Protein AF-A0A6J6WF14-F1 (afdb_monomer)

Organism: NCBI:txid449393

Mean predicted aligned error: 4.49 Å

InterPro domains:
  IPR019660 Putative sensory transduction regulator YbjN [PF10722] (6-80)

Foldseek 3Di:
DDPDKDKDKAFQFAAFPDQLVVLVVVQVVVQVVAPQWGWDADPRRTIIIIGIGHPPDDPVNVVVVVVSVVCVSPVCRLVSCCNRPLVVLLVVVVVCVVVVHDCVVSPSVPVSNPD

Solvent-accessible surface area (backbone atoms only — not comparable to full-atom values): 6782 Å² total; per-residue (Å²): 132,75,98,58,66,44,75,47,80,40,86,69,47,73,45,55,84,37,56,54,67,61,48,52,50,50,44,58,62,45,43,75,76,50,75,85,46,35,66,46,67,50,98,83,48,29,35,30,42,33,33,74,42,66,69,85,64,54,70,70,55,48,52,52,49,53,52,48,51,52,48,59,50,55,75,45,40,63,60,48,45,55,58,14,34,48,72,56,51,54,50,51,49,55,53,27,61,79,69,73,48,88,55,74,91,49,54,90,53,53,81,67,78,80,117

pLDDT: mean 92.2, std 7.67, 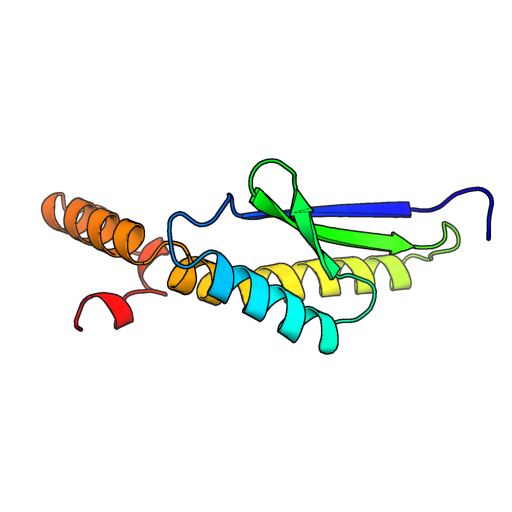range [51.59, 97.94]

Nearest PDB structures (foldseek):
  1ttw-assembly1_A-2  TM=7.020E-01  e=3.677E-01  Yersinia pestis CO92
  2kjw-assembly1_A  TM=4.536E-01  e=4.738E-01  Thermus thermophilus
  6lxg-assembly1_B  TM=3.873E-01  e=5.730E-01  Mycobacterium tuberculosis
  3ab4-assembly1_A  TM=3.377E-01  e=5.048E-01  Corynebacterium glutamicum
  5yei-assembly2_E  TM=3.025E-01  e=8.929E-01  Pseudomonas aeruginosa PAO1

Secondary structure (DSSP, 8-state):
--S-EEEEEEEEE---SS-HHHHHHHHHHHHTT--S-EEEE-TT--EEEEEEEETT--HHHHHHHHHHHHHHHHHHHHHHHHHHHHHHHHHHHHHHHHHT---GGGGGGGGGS--

Structure (mmCIF, N/CA/C/O backbone):
data_AF-A0A6J6WF14-F1
#
_entry.id   AF-A0A6J6WF14-F1
#
loop_
_atom_site.group_PDB
_atom_site.id
_atom_site.type_symbol
_atom_site.label_atom_id
_atom_site.label_alt_id
_atom_site.label_comp_id
_atom_site.label_asym_id
_atom_site.label_entity_id
_atom_site.label_seq_id
_atom_site.pdbx_PDB_ins_code
_atom_site.Cartn_x
_atom_site.Cartn_y
_atom_site.Cartn_z
_atom_site.occupancy
_atom_site.B_iso_or_equiv
_atom_site.auth_seq_id
_atom_site.auth_comp_id
_atom_site.auth_asym_id
_atom_site.auth_atom_id
_atom_site.pdbx_PDB_model_num
ATOM 1 N N . MET A 1 1 ? 10.472 -11.843 -26.222 1.00 54.03 1 MET A N 1
ATOM 2 C CA . MET A 1 1 ? 10.634 -11.783 -24.752 1.00 54.03 1 MET A CA 1
ATOM 3 C C . MET A 1 1 ? 11.857 -12.609 -24.390 1.00 54.03 1 MET A C 1
ATOM 5 O O . MET A 1 1 ? 12.001 -13.683 -24.958 1.00 54.03 1 MET A O 1
ATOM 9 N N . GLY A 1 2 ? 12.767 -12.089 -23.561 1.00 57.09 2 GLY A N 1
ATOM 10 C CA . GLY A 1 2 ? 13.987 -12.808 -23.168 1.00 57.09 2 GLY A CA 1
ATOM 11 C C . GLY A 1 2 ? 13.683 -14.066 -22.348 1.00 57.09 2 GLY A C 1
ATOM 12 O O . GLY A 1 2 ? 12.638 -14.149 -21.706 1.00 57.09 2 GLY A O 1
ATOM 13 N N . THR A 1 3 ? 14.596 -15.037 -22.377 1.00 69.38 3 THR A N 1
ATOM 14 C CA . THR A 1 3 ? 14.441 -16.377 -21.776 1.00 69.38 3 THR A CA 1
ATOM 15 C C . THR A 1 3 ? 14.291 -16.358 -20.248 1.00 69.38 3 THR A C 1
ATOM 17 O O . THR A 1 3 ? 13.786 -17.315 -19.668 1.00 69.38 3 THR A O 1
ATOM 20 N N . TYR A 1 4 ? 14.682 -15.261 -19.590 1.00 79.94 4 TYR A N 1
ATOM 21 C CA . TYR A 1 4 ? 14.675 -15.118 -18.135 1.00 79.94 4 TYR A CA 1
ATOM 22 C C . TYR A 1 4 ? 14.227 -13.713 -17.715 1.00 79.94 4 TYR A C 1
ATOM 24 O O . TYR A 1 4 ? 14.487 -12.732 -18.415 1.00 79.94 4 TYR A O 1
ATOM 32 N N . ALA A 1 5 ? 13.568 -13.620 -16.560 1.00 87.62 5 ALA A N 1
ATOM 33 C CA . ALA A 1 5 ? 13.093 -12.370 -15.974 1.00 87.62 5 ALA A CA 1
ATOM 34 C C . ALA A 1 5 ? 13.324 -12.375 -14.459 1.00 87.62 5 ALA A C 1
ATOM 36 O O . ALA A 1 5 ? 13.203 -13.423 -13.822 1.00 87.62 5 ALA A O 1
ATOM 37 N N . LEU A 1 6 ? 13.597 -11.201 -13.892 1.00 90.12 6 LEU A N 1
ATOM 38 C CA . LEU A 1 6 ? 13.577 -10.976 -12.453 1.00 90.12 6 LEU A CA 1
ATOM 39 C C . LEU A 1 6 ? 12.125 -10.765 -12.016 1.00 90.12 6 LEU A C 1
ATOM 41 O O . LEU A 1 6 ? 11.438 -9.885 -12.537 1.00 90.12 6 LEU A O 1
ATOM 45 N N . ALA A 1 7 ? 11.655 -11.576 -11.072 1.00 92.88 7 ALA A N 1
ATOM 46 C CA . ALA A 1 7 ? 10.350 -11.399 -10.448 1.00 92.88 7 ALA A CA 1
ATOM 47 C C . ALA A 1 7 ? 10.514 -10.704 -9.095 1.00 92.88 7 ALA A C 1
ATOM 49 O O . ALA A 1 7 ? 11.310 -11.139 -8.266 1.00 92.88 7 ALA A O 1
ATOM 50 N N . VAL A 1 8 ? 9.727 -9.658 -8.872 1.00 94.31 8 VAL A N 1
ATOM 51 C CA . VAL A 1 8 ? 9.669 -8.914 -7.612 1.00 94.31 8 VAL A CA 1
ATOM 52 C C . VAL A 1 8 ? 8.348 -9.242 -6.937 1.00 94.31 8 VAL A C 1
ATOM 54 O O . VAL A 1 8 ? 7.297 -9.160 -7.570 1.00 94.31 8 VAL A O 1
ATOM 57 N N . ASN A 1 9 ? 8.400 -9.630 -5.664 1.00 95.38 9 ASN A N 1
ATOM 58 C CA . ASN A 1 9 ? 7.220 -9.882 -4.842 1.00 95.38 9 ASN A CA 1
ATOM 59 C C . ASN A 1 9 ? 7.472 -9.331 -3.443 1.00 95.38 9 ASN A C 1
ATOM 61 O O . ASN A 1 9 ? 8.331 -9.837 -2.723 1.00 95.38 9 ASN A O 1
ATOM 65 N N . VAL A 1 10 ? 6.717 -8.306 -3.070 1.00 95.31 10 VAL A N 1
ATOM 66 C CA . VAL A 1 10 ? 6.822 -7.631 -1.777 1.00 95.31 10 VAL A CA 1
ATOM 67 C C . VAL A 1 10 ? 5.489 -7.783 -1.072 1.00 95.31 10 VAL A C 1
ATOM 69 O O . VAL A 1 10 ? 4.457 -7.389 -1.608 1.00 95.31 10 VAL A O 1
ATOM 72 N N . PHE A 1 11 ? 5.501 -8.390 0.108 1.00 95.25 11 PHE A N 1
ATOM 73 C CA . PHE A 1 11 ? 4.318 -8.459 0.955 1.00 95.25 11 PHE A CA 1
ATOM 74 C C . PHE A 1 11 ? 4.063 -7.079 1.570 1.00 95.25 11 PHE A C 1
ATOM 76 O O . PHE A 1 11 ? 4.968 -6.519 2.184 1.00 95.25 11 PHE A O 1
ATOM 83 N N . VAL A 1 12 ? 2.855 -6.538 1.389 1.00 94.56 12 VAL A N 1
ATOM 84 C CA . VAL A 1 12 ? 2.472 -5.218 1.916 1.00 94.56 12 VAL A CA 1
ATOM 85 C C . VAL A 1 12 ? 1.669 -5.385 3.200 1.00 94.56 12 VAL A C 1
ATOM 87 O O . VAL A 1 12 ? 2.070 -4.891 4.248 1.00 94.56 12 VAL A O 1
ATOM 90 N N . MET A 1 13 ? 0.549 -6.109 3.137 1.00 94.88 13 MET A N 1
ATOM 91 C CA . MET A 1 13 ? -0.274 -6.384 4.313 1.00 94.88 13 MET A CA 1
ATOM 92 C C . MET A 1 13 ? -1.152 -7.622 4.135 1.00 94.88 13 MET A C 1
ATOM 94 O O . MET A 1 13 ? -1.367 -8.115 3.022 1.00 94.88 13 MET A O 1
ATOM 98 N N . ARG A 1 14 ? -1.675 -8.119 5.260 1.00 95.81 14 ARG A N 1
ATOM 99 C CA . ARG A 1 14 ? -2.687 -9.179 5.274 1.00 95.81 14 ARG A CA 1
ATOM 100 C C . ARG A 1 14 ? -3.979 -8.691 4.621 1.00 95.81 14 ARG A C 1
ATOM 102 O O . ARG A 1 14 ? -4.204 -7.488 4.496 1.00 95.81 14 ARG A O 1
ATOM 109 N N . LYS A 1 15 ? -4.829 -9.641 4.235 1.00 97.06 15 LYS A N 1
ATOM 110 C CA . LYS A 1 15 ? -6.201 -9.364 3.801 1.00 97.06 15 LYS A CA 1
ATOM 111 C C . LYS A 1 15 ? -6.884 -8.332 4.723 1.00 97.06 15 LYS A C 1
ATOM 113 O O . LYS A 1 15 ? -6.863 -8.561 5.930 1.00 97.06 15 LYS A O 1
ATOM 118 N N . PRO A 1 16 ? -7.511 -7.270 4.175 1.00 97.38 16 PRO A N 1
ATOM 119 C CA . PRO A 1 16 ? -8.310 -6.328 4.958 1.00 97.38 16 PRO A CA 1
ATOM 120 C C . PRO A 1 16 ? -9.423 -7.030 5.743 1.00 97.38 16 PRO A C 1
ATOM 122 O O . PRO A 1 16 ? -10.095 -7.918 5.202 1.00 97.38 16 PRO A O 1
ATOM 125 N N . ASP A 1 17 ? -9.643 -6.601 6.984 1.00 97.00 17 ASP A N 1
ATOM 126 C CA . ASP A 1 17 ? -10.729 -7.101 7.834 1.00 97.00 17 ASP A CA 1
ATOM 127 C C . ASP A 1 17 ? -12.083 -6.511 7.410 1.00 97.00 17 ASP A C 1
ATOM 129 O O . ASP A 1 17 ? -13.113 -7.187 7.472 1.00 97.00 17 ASP A O 1
ATOM 133 N N . GLU A 1 18 ? -12.078 -5.268 6.925 1.00 96.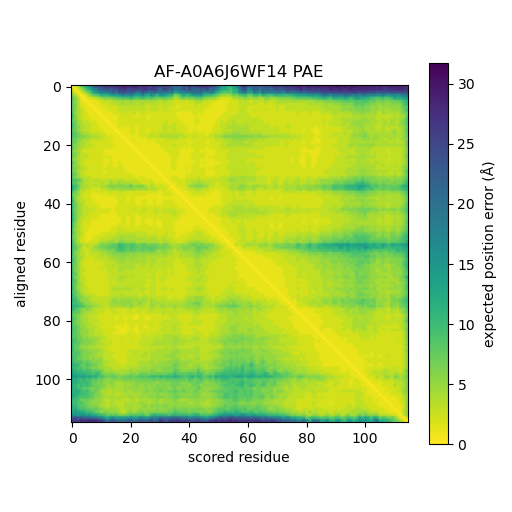69 18 GLU A N 1
ATOM 134 C CA . GLU A 1 18 ? -13.260 -4.542 6.459 1.00 96.69 18 GLU A CA 1
ATOM 135 C C . GLU A 1 18 ? -12.983 -3.731 5.181 1.00 96.69 18 GLU A C 1
ATOM 137 O O . GLU A 1 18 ? -11.856 -3.666 4.692 1.00 96.69 18 GLU A O 1
ATOM 142 N N . ASN A 1 19 ? -14.042 -3.183 4.571 1.00 96.50 19 ASN A N 1
ATOM 143 C CA . ASN A 1 19 ? -13.977 -2.325 3.376 1.00 96.50 19 ASN A CA 1
ATOM 144 C C . ASN A 1 19 ? -13.149 -2.879 2.194 1.00 96.50 19 ASN A C 1
ATOM 146 O O . ASN A 1 19 ? -12.558 -2.116 1.427 1.00 96.50 19 ASN A O 1
ATOM 150 N N . VAL A 1 20 ? -13.133 -4.203 2.001 1.00 97.06 20 VAL A N 1
ATOM 151 C CA . VAL A 1 20 ? -12.306 -4.891 0.987 1.00 97.06 20 VAL A CA 1
ATOM 152 C C . VAL A 1 20 ? -12.469 -4.295 -0.419 1.00 97.06 20 VAL A C 1
ATOM 154 O O . VAL A 1 20 ? -11.483 -4.110 -1.128 1.00 97.06 20 VAL A O 1
ATOM 157 N N . GLU A 1 21 ? -13.696 -3.958 -0.825 1.00 97.31 21 GLU A N 1
ATOM 158 C CA . GLU A 1 21 ? -13.963 -3.350 -2.136 1.00 97.31 21 GLU A CA 1
ATOM 159 C C . GLU A 1 21 ? -13.298 -1.974 -2.285 1.00 97.31 21 GLU A C 1
ATOM 161 O O . GLU A 1 21 ? -12.668 -1.702 -3.308 1.00 97.31 21 GLU A O 1
ATOM 166 N N . LEU A 1 22 ? -1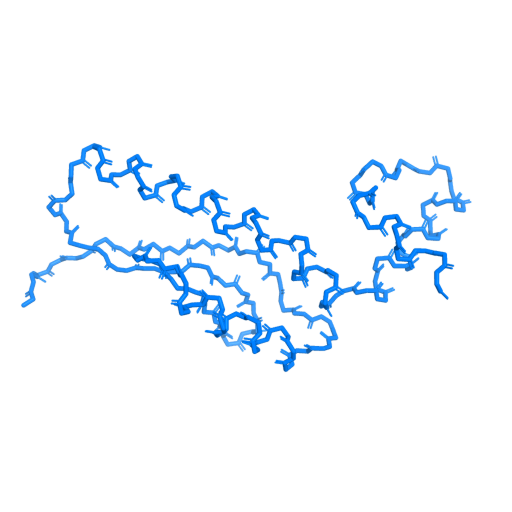3.386 -1.125 -1.255 1.00 97.19 22 LEU A N 1
ATOM 167 C CA . LEU A 1 22 ? -12.757 0.197 -1.254 1.00 97.19 22 LEU A CA 1
ATOM 168 C C . LEU A 1 22 ? -11.235 0.082 -1.273 1.00 97.19 22 LEU A C 1
ATOM 170 O O . LEU A 1 22 ? -10.580 0.810 -2.020 1.00 97.19 22 LEU A O 1
ATOM 174 N N . VAL A 1 23 ? -10.679 -0.867 -0.515 1.00 97.81 23 VAL A N 1
ATOM 175 C CA . VAL A 1 23 ? -9.246 -1.169 -0.551 1.00 97.81 23 VAL A CA 1
ATOM 176 C C . VAL A 1 23 ? -8.832 -1.584 -1.962 1.00 97.81 23 VAL A C 1
ATOM 178 O O . VAL A 1 23 ? -7.931 -0.981 -2.535 1.00 97.81 23 VAL A O 1
ATOM 181 N N . HIS A 1 24 ? -9.512 -2.554 -2.576 1.00 97.50 24 HIS A N 1
ATOM 182 C CA . HIS A 1 24 ? -9.184 -3.002 -3.933 1.00 97.50 24 HIS A CA 1
ATOM 183 C C . HIS A 1 24 ? -9.306 -1.881 -4.966 1.00 97.50 24 HIS A C 1
ATOM 185 O O . HIS A 1 24 ? -8.440 -1.746 -5.831 1.00 97.50 24 HIS A O 1
ATOM 191 N N . ARG A 1 25 ? -10.346 -1.050 -4.868 1.00 97.81 25 ARG A N 1
ATOM 192 C CA . ARG A 1 25 ? -10.503 0.124 -5.725 1.00 97.81 25 ARG A CA 1
ATOM 193 C C . ARG A 1 25 ? -9.322 1.080 -5.577 1.00 97.81 25 ARG A C 1
ATOM 195 O O . ARG A 1 25 ? -8.758 1.481 -6.590 1.00 97.81 25 ARG A O 1
ATOM 202 N N . TYR A 1 26 ? -8.913 1.386 -4.347 1.00 97.06 26 TYR A N 1
ATOM 203 C CA . TYR A 1 26 ? -7.741 2.220 -4.083 1.00 97.06 26 TYR A CA 1
ATOM 204 C C . TYR A 1 26 ? -6.470 1.628 -4.714 1.00 97.06 26 TYR A C 1
ATOM 206 O O . TYR A 1 26 ? -5.730 2.348 -5.385 1.00 97.06 26 TYR A O 1
ATOM 214 N N . LEU A 1 27 ? -6.234 0.316 -4.579 1.00 97.00 27 LEU A N 1
ATOM 215 C CA . LEU A 1 27 ? -5.087 -0.359 -5.207 1.00 97.00 27 LEU A CA 1
ATOM 216 C C . LEU A 1 27 ? -5.104 -0.205 -6.736 1.00 97.00 27 LEU A C 1
ATOM 218 O O . LEU A 1 27 ? -4.083 0.119 -7.341 1.00 97.00 27 LEU A O 1
ATOM 222 N N . LEU A 1 28 ? -6.267 -0.407 -7.364 1.00 97.50 28 LEU A N 1
ATOM 223 C CA . LEU A 1 28 ? -6.439 -0.278 -8.813 1.00 97.50 28 LEU A CA 1
ATOM 224 C C . LEU A 1 28 ? -6.252 1.167 -9.296 1.00 97.50 28 LEU A C 1
ATOM 226 O O . LEU A 1 28 ? -5.590 1.392 -10.306 1.00 97.50 28 LEU A O 1
ATOM 230 N N . GLU A 1 29 ? -6.786 2.149 -8.571 1.00 97.00 29 GLU A N 1
ATOM 231 C CA . GLU A 1 29 ? -6.595 3.572 -8.875 1.00 97.00 29 GLU A CA 1
ATOM 232 C C . GLU A 1 29 ? -5.134 4.005 -8.678 1.00 97.00 29 GLU A C 1
ATOM 234 O O . GLU A 1 29 ? -4.626 4.849 -9.420 1.00 97.00 29 GLU A O 1
ATOM 239 N N . THR A 1 30 ? -4.430 3.404 -7.715 1.00 95.56 30 THR A N 1
ATOM 240 C CA . THR A 1 30 ? -3.006 3.668 -7.464 1.00 95.56 30 THR A CA 1
ATOM 241 C C . THR A 1 30 ? -2.127 3.051 -8.546 1.00 95.56 30 THR A C 1
ATOM 243 O O . THR A 1 30 ? -1.180 3.692 -9.000 1.00 95.56 30 THR A O 1
ATOM 246 N N . ASN A 1 31 ? -2.491 1.868 -9.052 1.00 96.56 31 ASN A N 1
ATOM 247 C CA . ASN A 1 31 ? -1.816 1.227 -10.184 1.00 96.56 31 ASN A CA 1
ATOM 248 C C . ASN A 1 31 ? -1.770 2.109 -11.446 1.00 96.56 31 ASN A C 1
ATOM 250 O O . ASN A 1 31 ? -0.867 1.941 -12.258 1.00 96.56 31 ASN A O 1
ATOM 254 N N . LEU A 1 32 ? -2.680 3.080 -11.606 1.00 95.62 32 LEU A N 1
ATOM 255 C CA . LEU A 1 32 ? -2.639 4.041 -12.719 1.00 95.62 32 LEU A CA 1
ATOM 256 C C . LEU A 1 32 ? -1.514 5.082 -12.597 1.00 95.62 32 LEU A C 1
ATOM 258 O O . LEU A 1 32 ? -1.194 5.753 -13.576 1.00 95.62 32 LEU A O 1
ATOM 262 N N . LYS A 1 33 ? -0.958 5.263 -11.396 1.00 91.62 33 LYS A N 1
ATOM 263 C CA . LYS A 1 33 ? -0.006 6.333 -11.061 1.00 91.62 33 LYS A CA 1
ATOM 264 C C . LYS A 1 33 ? 1.418 5.823 -10.849 1.00 91.62 33 LYS A C 1
ATOM 266 O O . LYS A 1 33 ? 2.353 6.619 -10.883 1.00 91.62 33 LYS A O 1
ATOM 271 N N . ILE A 1 34 ? 1.583 4.524 -10.609 1.00 91.38 34 ILE A N 1
ATOM 272 C CA . ILE A 1 34 ? 2.883 3.901 -10.341 1.00 91.38 34 ILE A CA 1
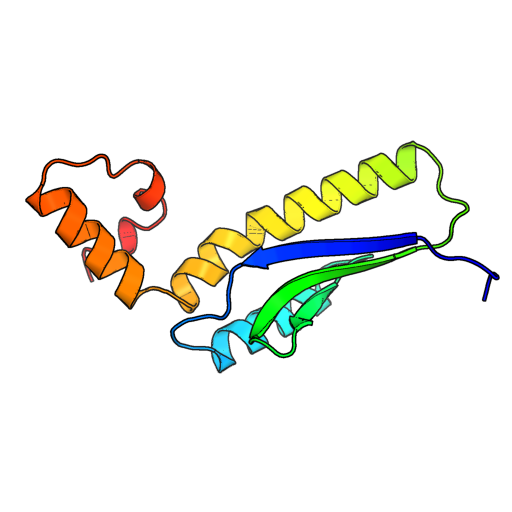ATOM 273 C C . ILE A 1 34 ? 3.431 3.202 -11.587 1.00 91.38 34 ILE A C 1
ATOM 275 O O . ILE A 1 34 ? 2.682 2.811 -12.481 1.00 91.38 34 ILE A O 1
ATOM 279 N N . PHE A 1 35 ? 4.754 3.058 -11.665 1.00 86.94 35 PHE A N 1
ATOM 280 C CA . PHE A 1 35 ? 5.433 2.466 -12.817 1.00 86.94 35 PHE A CA 1
ATOM 281 C C . PHE A 1 35 ? 6.397 1.358 -12.387 1.00 86.94 35 PHE A C 1
ATOM 283 O O . PHE A 1 35 ? 7.007 1.425 -11.323 1.00 86.94 35 PHE A O 1
ATOM 290 N N . GLY A 1 36 ? 6.544 0.327 -13.225 1.00 89.00 36 GLY A N 1
ATOM 291 C CA . GLY A 1 36 ? 7.464 -0.799 -13.010 1.00 89.00 36 GLY A CA 1
ATOM 292 C C . GLY A 1 36 ? 6.979 -1.852 -12.006 1.00 89.00 36 GLY A C 1
ATOM 293 O O . GLY A 1 36 ? 7.401 -3.005 -12.087 1.00 89.00 36 GLY A O 1
ATOM 294 N N . LEU A 1 37 ? 6.059 -1.483 -11.114 1.00 95.06 37 LEU A N 1
ATOM 295 C CA . LEU A 1 37 ? 5.422 -2.354 -10.129 1.00 95.06 37 LEU A CA 1
ATOM 296 C C . LEU A 1 37 ? 3.901 -2.178 -10.167 1.00 95.06 37 LEU A C 1
ATOM 298 O O . LEU A 1 37 ? 3.379 -1.210 -10.719 1.00 95.06 37 LEU A O 1
ATOM 302 N N . SER A 1 38 ? 3.176 -3.127 -9.588 1.00 96.50 38 SER A N 1
ATOM 303 C CA . SER A 1 38 ? 1.721 -3.076 -9.461 1.00 96.50 38 SER A CA 1
ATOM 304 C C . SER A 1 38 ? 1.273 -3.774 -8.188 1.00 96.50 38 SER A C 1
ATOM 306 O O . SER A 1 38 ? 1.843 -4.795 -7.798 1.00 96.50 38 SER A O 1
ATOM 308 N N . TYR A 1 39 ? 0.232 -3.252 -7.550 1.00 97.25 39 TYR A N 1
ATOM 309 C CA . TYR A 1 39 ? -0.452 -3.964 -6.484 1.00 97.25 39 TYR A CA 1
ATOM 310 C C . TYR A 1 39 ? -1.199 -5.171 -7.041 1.00 97.25 39 TYR A C 1
ATOM 312 O O . TYR A 1 39 ? -1.843 -5.092 -8.092 1.00 97.25 39 TYR A O 1
ATOM 320 N N . ALA A 1 40 ? -1.132 -6.270 -6.303 1.00 97.50 40 ALA A N 1
ATOM 321 C CA . ALA A 1 40 ? -1.816 -7.517 -6.583 1.00 97.50 40 ALA A CA 1
ATOM 322 C C . ALA A 1 40 ? -2.399 -8.096 -5.292 1.00 97.50 40 ALA A C 1
ATOM 324 O O . ALA A 1 40 ? -1.904 -7.840 -4.195 1.00 97.50 40 ALA A O 1
ATOM 325 N N . VAL A 1 41 ? -3.439 -8.909 -5.445 1.00 97.94 41 VAL A N 1
ATOM 326 C CA . VAL A 1 41 ? -4.098 -9.612 -4.344 1.00 97.94 41 VAL A CA 1
ATOM 327 C C . VAL A 1 41 ? -3.945 -11.109 -4.582 1.00 97.94 41 VAL A C 1
ATOM 329 O O . VAL A 1 41 ? -4.216 -11.592 -5.683 1.00 97.94 41 VAL A O 1
ATOM 332 N N . ASN A 1 42 ? -3.468 -11.848 -3.580 1.00 96.94 42 ASN A N 1
ATOM 333 C CA . ASN A 1 42 ? -3.335 -13.301 -3.687 1.00 96.94 42 ASN A CA 1
ATOM 334 C C . ASN A 1 42 ? -4.678 -14.015 -3.413 1.00 96.94 42 ASN A C 1
ATOM 336 O O . ASN A 1 42 ? -5.690 -13.400 -3.086 1.00 96.94 42 ASN A O 1
ATOM 340 N N . HIS A 1 43 ? -4.686 -15.348 -3.495 1.00 96.88 43 HIS A N 1
ATOM 341 C CA . HIS A 1 43 ? -5.885 -16.157 -3.239 1.00 96.88 43 HIS A CA 1
ATOM 342 C C . HIS A 1 43 ? -6.406 -16.090 -1.788 1.00 96.88 43 HIS A C 1
ATOM 344 O O . HIS A 1 43 ? -7.565 -16.415 -1.547 1.00 96.88 43 HIS A O 1
ATOM 350 N N . LEU A 1 44 ? -5.571 -15.681 -0.827 1.00 97.44 44 LEU A N 1
ATOM 351 C CA . LEU A 1 44 ? -5.961 -15.458 0.570 1.00 97.44 44 LEU A CA 1
ATOM 352 C C . LEU A 1 44 ? -6.495 -14.038 0.808 1.00 97.44 44 LEU A C 1
ATOM 354 O O . LEU A 1 44 ? -6.983 -13.753 1.899 1.00 97.44 44 LEU A O 1
ATOM 358 N N . GLY A 1 45 ? -6.421 -13.156 -0.193 1.00 96.75 45 GLY A N 1
ATOM 359 C CA . GLY A 1 45 ? -6.768 -11.744 -0.074 1.00 96.75 45 GLY A CA 1
ATOM 360 C C . GLY A 1 45 ? -5.624 -10.851 0.412 1.00 96.75 45 GLY A C 1
ATOM 361 O O . GLY A 1 45 ? -5.842 -9.660 0.597 1.00 96.75 45 GLY A O 1
ATOM 362 N N . ASP A 1 46 ? -4.423 -11.393 0.618 1.00 97.31 46 ASP A N 1
ATOM 363 C CA . ASP A 1 46 ? -3.264 -10.605 1.034 1.00 97.31 46 ASP A CA 1
ATOM 364 C C . ASP A 1 46 ? -2.757 -9.729 -0.110 1.00 97.31 46 ASP A C 1
ATOM 366 O O . ASP A 1 46 ? -2.766 -10.135 -1.279 1.00 97.31 46 ASP A O 1
ATOM 370 N N . ILE A 1 47 ? -2.268 -8.547 0.252 1.00 97.12 47 ILE A N 1
ATOM 371 C CA . ILE A 1 47 ? -1.845 -7.523 -0.695 1.00 97.12 47 ILE A CA 1
ATOM 372 C C . ILE A 1 47 ? -0.335 -7.591 -0.884 1.00 97.12 47 ILE A C 1
ATOM 374 O O . ILE A 1 47 ? 0.445 -7.583 0.072 1.00 97.12 47 ILE A O 1
ATOM 378 N N . TYR A 1 48 ? 0.063 -7.604 -2.150 1.00 96.69 48 TYR A N 1
ATOM 379 C CA . TYR A 1 48 ? 1.447 -7.596 -2.592 1.00 96.69 48 TYR A CA 1
ATOM 380 C C . TYR A 1 48 ? 1.701 -6.435 -3.541 1.00 96.69 48 TYR A C 1
ATOM 382 O O . TYR A 1 48 ? 0.811 -6.015 -4.276 1.00 96.69 48 TYR A O 1
ATOM 390 N N . LEU A 1 49 ? 2.949 -5.988 -3.587 1.00 96.44 49 LEU A N 1
ATOM 391 C CA . LEU A 1 49 ? 3.495 -5.191 -4.674 1.00 96.44 49 LEU A CA 1
ATOM 392 C C . LEU A 1 49 ? 4.388 -6.108 -5.520 1.00 96.44 49 LEU A C 1
ATOM 394 O O . LEU A 1 49 ? 5.313 -6.741 -5.005 1.00 96.44 49 LEU A O 1
ATOM 398 N N . THR A 1 50 ? 4.083 -6.238 -6.809 1.00 96.75 50 THR A N 1
ATOM 399 C CA . THR A 1 50 ? 4.742 -7.193 -7.709 1.00 96.75 50 THR A CA 1
ATOM 400 C C . THR A 1 50 ? 5.199 -6.544 -9.010 1.00 96.75 50 THR A C 1
ATOM 402 O O . THR A 1 50 ? 4.641 -5.541 -9.450 1.00 96.75 50 THR A O 1
ATOM 405 N N . GLY A 1 51 ? 6.219 -7.123 -9.640 1.00 94.31 51 GLY A N 1
ATOM 406 C CA . GLY A 1 51 ? 6.711 -6.699 -10.946 1.00 94.31 51 GLY A CA 1
ATOM 407 C C . GLY A 1 51 ? 7.552 -7.768 -11.630 1.00 94.31 51 GLY A C 1
ATOM 408 O O . GLY A 1 51 ? 8.043 -8.709 -11.002 1.00 94.31 51 GLY A O 1
ATOM 409 N N . ARG A 1 52 ? 7.718 -7.626 -12.947 1.00 93.00 52 ARG A N 1
ATOM 410 C CA . ARG A 1 52 ? 8.593 -8.480 -13.759 1.00 93.00 52 ARG A CA 1
ATOM 411 C C . ARG A 1 52 ? 9.506 -7.607 -14.599 1.00 93.00 52 ARG A C 1
ATOM 413 O O . ARG A 1 52 ? 9.025 -6.829 -15.417 1.00 93.00 52 ARG A O 1
ATOM 420 N N . LEU A 1 53 ? 10.810 -7.772 -14.416 1.00 90.94 53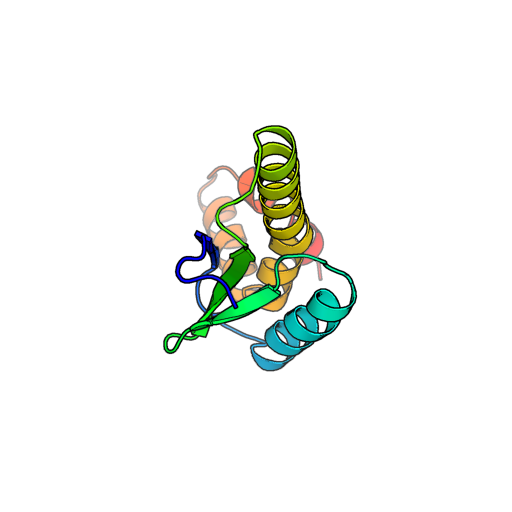 LEU A N 1
ATOM 421 C CA . LEU A 1 53 ? 11.838 -6.974 -15.078 1.00 90.94 53 LEU A CA 1
ATOM 422 C C . LEU A 1 53 ? 12.773 -7.871 -15.908 1.00 90.94 53 LEU A C 1
ATOM 424 O O . LEU A 1 53 ? 12.889 -9.069 -15.623 1.00 90.94 53 LEU A O 1
ATOM 428 N N . PRO A 1 54 ? 13.437 -7.342 -16.950 1.00 89.50 54 PRO A N 1
ATOM 429 C CA . PRO A 1 54 ? 14.475 -8.088 -17.660 1.00 89.50 54 PRO A CA 1
ATOM 430 C C . PRO A 1 54 ? 15.656 -8.412 -16.729 1.00 89.50 54 PRO A C 1
ATOM 432 O O . PRO A 1 54 ? 15.885 -7.705 -15.759 1.00 89.50 54 PRO A O 1
ATOM 435 N N . LEU A 1 55 ? 16.442 -9.456 -17.022 1.00 87.88 55 LEU A N 1
ATOM 436 C CA . LEU A 1 55 ? 17.682 -9.732 -16.269 1.00 87.88 55 LEU A CA 1
ATOM 437 C C . LEU A 1 55 ? 18.857 -8.812 -16.640 1.00 87.88 55 LEU A C 1
ATOM 439 O O . LEU A 1 55 ? 19.908 -8.888 -16.020 1.00 87.88 55 LEU A O 1
ATOM 443 N N . THR A 1 56 ? 18.703 -7.950 -17.643 1.00 89.75 56 THR A N 1
ATOM 444 C CA . THR A 1 56 ? 19.752 -7.031 -18.113 1.00 89.75 56 THR A CA 1
ATOM 445 C C . THR A 1 56 ? 19.861 -5.754 -17.270 1.00 89.75 56 THR A C 1
ATOM 447 O O . THR A 1 56 ? 20.358 -4.752 -17.774 1.00 89.75 56 THR A O 1
ATOM 450 N N . LEU A 1 57 ? 19.339 -5.760 -16.039 1.00 89.69 57 LEU A N 1
ATOM 451 C CA . LEU A 1 57 ? 19.383 -4.617 -15.123 1.00 89.69 57 LEU A CA 1
ATOM 452 C C . LEU A 1 57 ? 20.813 -4.386 -14.635 1.00 89.69 57 LEU A C 1
ATOM 454 O O . LEU A 1 57 ? 21.543 -5.34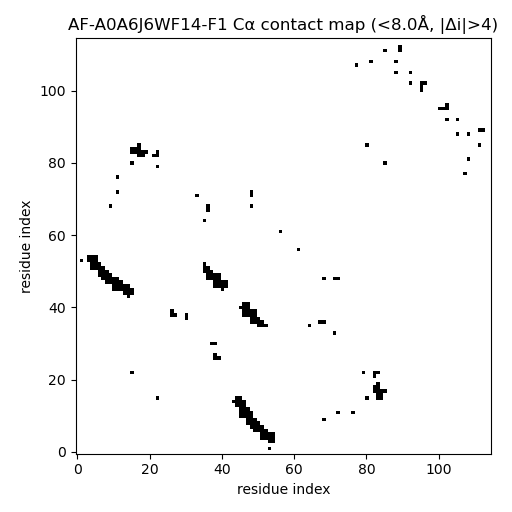3 -14.368 1.00 89.69 57 LEU A O 1
ATOM 458 N N . ASN A 1 58 ? 21.189 -3.121 -14.493 1.00 93.81 58 ASN A N 1
ATOM 459 C CA . ASN A 1 58 ? 22.425 -2.718 -13.829 1.00 93.81 58 ASN A CA 1
ATOM 460 C C . ASN A 1 58 ? 22.162 -2.301 -12.366 1.00 93.81 58 ASN A C 1
ATOM 462 O O . ASN A 1 58 ? 21.038 -2.385 -11.870 1.00 93.81 58 ASN A O 1
ATOM 466 N N . GLU A 1 59 ? 23.210 -1.869 -11.665 1.00 95.38 59 GLU A N 1
ATOM 467 C CA . GLU A 1 59 ? 23.118 -1.435 -10.264 1.00 95.38 59 GLU A CA 1
ATOM 468 C C . GLU A 1 59 ? 22.190 -0.223 -10.074 1.00 95.38 59 GLU A C 1
ATOM 470 O O . GLU A 1 59 ? 21.381 -0.225 -9.148 1.00 95.38 59 GLU A O 1
ATOM 475 N N . ASP A 1 60 ? 22.217 0.759 -10.982 1.00 96.38 60 ASP A N 1
ATOM 476 C CA . ASP A 1 60 ? 21.336 1.935 -10.923 1.00 96.38 60 ASP A CA 1
ATOM 477 C C . ASP A 1 60 ? 19.859 1.556 -11.112 1.00 96.38 60 ASP A C 1
ATOM 479 O O . ASP A 1 60 ? 18.963 2.144 -10.501 1.00 96.38 60 ASP A O 1
ATOM 483 N N . ASP A 1 61 ? 19.579 0.568 -11.965 1.00 93.06 61 ASP A N 1
ATOM 484 C CA . ASP A 1 61 ? 18.225 0.059 -12.165 1.00 93.06 61 ASP A CA 1
ATOM 485 C C . ASP A 1 61 ? 17.703 -0.641 -10.900 1.00 93.06 61 ASP A C 1
ATOM 487 O O . ASP A 1 61 ? 16.524 -0.507 -10.559 1.00 93.06 61 ASP A O 1
ATOM 491 N N . LEU A 1 62 ? 18.574 -1.368 -10.190 1.00 92.88 62 LEU A N 1
ATOM 492 C CA . LEU A 1 62 ? 18.241 -2.012 -8.919 1.00 92.88 62 LEU A CA 1
ATOM 493 C C . LEU A 1 62 ? 18.006 -0.986 -7.807 1.00 92.88 62 LEU A C 1
ATOM 495 O O . LEU A 1 62 ? 17.030 -1.120 -7.072 1.00 92.88 62 LEU A O 1
ATOM 499 N N . ASP A 1 63 ? 18.836 0.052 -7.709 1.00 95.25 63 ASP A N 1
ATOM 500 C CA . ASP A 1 63 ? 18.641 1.139 -6.744 1.00 95.25 63 ASP A CA 1
ATOM 501 C C . ASP A 1 63 ? 17.288 1.837 -6.954 1.00 95.25 63 ASP A C 1
ATOM 503 O O . ASP A 1 63 ? 16.479 1.957 -6.030 1.00 95.25 63 ASP A O 1
ATOM 507 N N . ARG A 1 64 ? 16.959 2.178 -8.208 1.00 93.94 64 ARG A N 1
ATOM 508 C CA . ARG A 1 64 ? 15.647 2.743 -8.563 1.00 93.94 64 ARG A CA 1
ATOM 509 C C . ARG A 1 64 ? 14.498 1.804 -8.220 1.00 93.94 64 ARG A C 1
ATOM 511 O O . ARG A 1 64 ? 13.463 2.265 -7.738 1.00 93.94 64 ARG A O 1
ATOM 518 N N . LEU A 1 65 ? 14.662 0.505 -8.467 1.00 93.44 65 LEU A N 1
ATOM 519 C CA . LEU A 1 65 ? 13.662 -0.503 -8.129 1.00 93.44 65 LEU A CA 1
ATOM 520 C C . LEU A 1 65 ? 13.433 -0.572 -6.615 1.00 93.44 65 LEU A C 1
ATOM 522 O O . LEU A 1 65 ? 12.282 -0.553 -6.182 1.00 93.44 65 LEU A O 1
ATOM 526 N N . PHE A 1 66 ? 14.493 -0.614 -5.808 1.00 93.44 66 PHE A N 1
ATOM 527 C CA . PHE A 1 66 ? 14.369 -0.632 -4.350 1.00 93.44 66 PHE A CA 1
ATOM 528 C C . PHE A 1 66 ? 13.769 0.667 -3.809 1.00 93.44 66 PHE A C 1
ATOM 530 O O . PHE A 1 66 ? 12.894 0.615 -2.945 1.00 93.44 66 PHE A O 1
ATOM 537 N N . GLY A 1 67 ? 14.147 1.818 -4.369 1.00 94.81 67 GLY A N 1
ATOM 538 C CA . GLY A 1 67 ? 13.529 3.102 -4.045 1.00 94.81 67 GLY A CA 1
ATOM 539 C C . GLY A 1 67 ? 12.034 3.140 -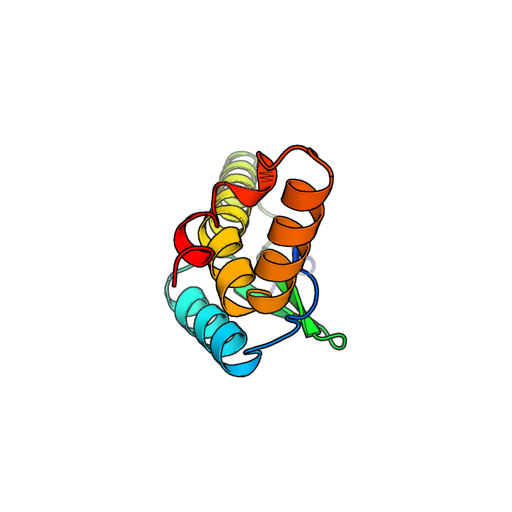4.378 1.00 94.81 67 GLY A C 1
ATOM 540 O O . GLY A 1 67 ? 11.238 3.645 -3.586 1.00 94.81 67 GLY A O 1
ATOM 541 N N . ALA A 1 68 ? 11.629 2.566 -5.515 1.00 93.81 68 ALA A N 1
ATOM 542 C CA . ALA A 1 68 ? 10.222 2.440 -5.890 1.00 93.81 68 ALA A CA 1
ATOM 543 C C . ALA A 1 68 ? 9.457 1.498 -4.949 1.00 93.81 68 ALA A C 1
ATOM 545 O O . ALA A 1 68 ? 8.360 1.838 -4.515 1.00 93.81 68 ALA A O 1
ATOM 546 N N . VAL A 1 69 ? 10.044 0.350 -4.587 1.00 93.69 69 VAL A N 1
ATOM 547 C CA . VAL A 1 69 ? 9.463 -0.579 -3.602 1.00 93.69 69 VAL A CA 1
ATOM 548 C C . VAL A 1 69 ? 9.227 0.125 -2.272 1.00 93.69 69 VAL A C 1
ATOM 550 O O . VAL A 1 69 ? 8.112 0.069 -1.761 1.00 93.69 69 VAL A O 1
ATOM 553 N N . LEU A 1 70 ? 10.250 0.796 -1.732 1.00 92.50 70 LEU A N 1
ATOM 554 C CA . LEU A 1 70 ? 10.152 1.488 -0.450 1.00 92.50 70 LEU A CA 1
ATOM 555 C C . LEU A 1 70 ? 9.053 2.548 -0.494 1.00 92.50 70 LEU A C 1
ATOM 557 O O . LEU A 1 70 ? 8.181 2.563 0.367 1.00 92.50 70 LEU A O 1
ATOM 561 N N . ARG A 1 71 ? 9.051 3.380 -1.539 1.00 92.88 71 ARG A N 1
ATOM 562 C CA . ARG A 1 71 ? 8.063 4.445 -1.708 1.00 92.88 71 ARG A CA 1
ATOM 563 C C . ARG A 1 71 ? 6.641 3.904 -1.802 1.00 92.88 71 ARG A C 1
ATOM 565 O O . ARG A 1 71 ? 5.772 4.344 -1.064 1.00 92.88 71 ARG A O 1
ATOM 572 N N . TYR A 1 72 ? 6.391 2.960 -2.706 1.00 92.75 72 TYR A N 1
ATOM 573 C CA . TYR A 1 72 ? 5.036 2.463 -2.944 1.00 92.75 72 TYR A CA 1
ATOM 574 C C . TYR A 1 72 ? 4.518 1.632 -1.765 1.00 92.75 72 TYR A C 1
ATOM 576 O O . TYR A 1 72 ? 3.324 1.667 -1.471 1.00 92.75 72 TYR A O 1
ATOM 584 N N . ALA A 1 73 ? 5.386 0.895 -1.070 1.00 88.12 73 ALA A N 1
ATOM 585 C CA . ALA A 1 73 ? 4.985 0.210 0.152 1.00 88.12 73 ALA A CA 1
ATOM 586 C C . ALA A 1 73 ? 4.604 1.217 1.249 1.00 88.12 73 ALA A C 1
ATOM 588 O O . ALA A 1 73 ? 3.522 1.093 1.813 1.00 88.12 73 ALA A O 1
ATOM 589 N N . ASP A 1 74 ? 5.446 2.222 1.496 1.00 87.94 74 ASP A N 1
ATOM 590 C CA . ASP A 1 74 ? 5.283 3.178 2.596 1.00 87.94 74 ASP A CA 1
ATOM 591 C C . ASP A 1 74 ? 4.111 4.150 2.378 1.00 87.94 74 ASP A C 1
ATOM 593 O O . ASP A 1 74 ? 3.211 4.239 3.213 1.00 87.94 74 ASP A O 1
ATOM 597 N N . GLU A 1 75 ? 4.040 4.804 1.211 1.00 87.88 75 GLU A N 1
ATOM 598 C CA . GLU A 1 75 ? 3.028 5.836 0.921 1.00 87.88 75 GLU A CA 1
ATOM 599 C C . GLU A 1 75 ? 1.592 5.301 0.991 1.00 87.88 75 GLU A C 1
ATOM 601 O O . GLU A 1 75 ? 0.667 6.020 1.369 1.00 87.88 75 GLU A O 1
ATOM 606 N N . SER A 1 76 ? 1.392 4.031 0.630 1.00 86.44 76 SER A N 1
ATOM 607 C CA . SER A 1 76 ? 0.066 3.412 0.665 1.00 86.44 76 SER A CA 1
ATOM 608 C C . SER A 1 76 ? -0.252 2.728 1.990 1.00 86.44 76 SER A C 1
ATOM 610 O O . SER A 1 76 ? -1.421 2.432 2.229 1.00 86.44 76 SER A O 1
ATOM 612 N N . PHE A 1 77 ? 0.734 2.470 2.854 1.00 88.69 77 PHE A N 1
ATOM 613 C CA . PHE A 1 77 ? 0.549 1.614 4.026 1.00 88.69 77 PHE A CA 1
ATOM 614 C C . PHE A 1 77 ? -0.511 2.156 4.988 1.00 88.69 77 PHE A C 1
ATOM 616 O O . PHE A 1 77 ? -1.514 1.486 5.228 1.00 88.69 77 PHE A O 1
ATOM 623 N N . ASN A 1 78 ? -0.343 3.389 5.478 1.00 90.19 78 ASN A N 1
ATOM 624 C CA . ASN A 1 78 ? -1.287 3.977 6.435 1.00 90.19 78 ASN A CA 1
ATOM 625 C C . ASN A 1 78 ? -2.692 4.063 5.847 1.00 90.19 78 ASN A C 1
ATOM 627 O O . ASN A 1 78 ? -3.657 3.700 6.512 1.00 90.19 78 ASN A O 1
ATOM 631 N N . LYS A 1 79 ? -2.809 4.438 4.566 1.00 92.31 79 LYS A N 1
ATOM 632 C CA . LYS A 1 79 ? -4.116 4.533 3.918 1.00 92.31 79 LYS A CA 1
ATOM 633 C C . LYS A 1 79 ? -4.815 3.178 3.820 1.00 92.31 79 LYS A C 1
ATOM 635 O O . LYS A 1 79 ? -6.024 3.091 4.019 1.00 92.31 79 LYS A O 1
ATOM 640 N N . LEU A 1 80 ? -4.068 2.123 3.507 1.00 94.06 80 LEU A N 1
ATOM 641 C CA . LEU A 1 80 ? -4.594 0.763 3.446 1.00 94.06 80 LEU A CA 1
ATOM 642 C C . LEU A 1 80 ? -5.008 0.250 4.829 1.00 94.06 80 LEU A C 1
ATOM 644 O O . LEU A 1 80 ? -6.042 -0.406 4.944 1.00 94.06 80 LEU A O 1
ATOM 648 N N . VAL A 1 81 ? -4.229 0.574 5.863 1.00 92.50 81 VAL A N 1
ATOM 649 C CA . VAL A 1 81 ? -4.520 0.213 7.254 1.00 92.50 81 VAL A CA 1
ATOM 650 C C . VAL A 1 81 ? -5.767 0.939 7.763 1.00 92.50 81 VAL A C 1
ATOM 652 O O . VAL A 1 81 ? -6.668 0.290 8.284 1.00 92.50 81 VAL A O 1
ATOM 655 N N . GLU A 1 82 ? -5.879 2.246 7.524 1.00 93.06 82 GLU A N 1
ATOM 656 C CA . GLU A 1 82 ? -7.076 3.037 7.838 1.00 93.06 82 GLU A CA 1
ATOM 657 C C . GLU A 1 82 ? -8.324 2.468 7.163 1.00 93.06 82 GLU A C 1
ATOM 659 O O . GLU A 1 82 ? -9.339 2.251 7.814 1.00 93.06 82 GLU A O 1
ATOM 664 N N . LEU A 1 83 ? -8.253 2.202 5.854 1.00 94.88 83 LEU A N 1
ATOM 665 C CA . LEU A 1 83 ? -9.399 1.689 5.106 1.00 94.88 83 LEU A CA 1
ATOM 666 C C . LEU A 1 83 ? -9.790 0.279 5.560 1.00 94.88 83 LEU A C 1
ATOM 668 O O . LEU A 1 83 ? -10.977 -0.015 5.664 1.00 94.88 83 LEU A O 1
ATOM 672 N N . GLY A 1 84 ? -8.803 -0.595 5.768 1.00 95.88 84 GLY A N 1
ATOM 673 C CA . GLY A 1 84 ? -9.007 -2.034 5.913 1.00 95.88 84 GLY A CA 1
ATOM 674 C C . GLY A 1 84 ? -9.097 -2.566 7.342 1.00 95.88 84 GLY A C 1
ATOM 675 O O . GLY A 1 84 ? -9.461 -3.731 7.505 1.00 95.88 84 GLY A O 1
ATOM 676 N N . PHE A 1 85 ? -8.728 -1.766 8.348 1.00 94.75 85 PHE A N 1
ATOM 677 C CA . PHE A 1 85 ? -8.564 -2.216 9.737 1.00 94.75 85 PHE A CA 1
ATOM 678 C C . PHE A 1 85 ? -9.013 -1.186 10.789 1.00 94.75 85 PHE A C 1
ATOM 680 O O . PHE A 1 85 ? -8.635 -1.307 11.956 1.00 94.75 85 PHE A O 1
ATOM 687 N N . GLU A 1 86 ? -9.815 -0.187 10.422 1.00 93.69 86 GLU A N 1
ATOM 688 C CA . GLU A 1 86 ? -10.314 0.857 11.327 1.00 93.69 86 GLU A CA 1
ATOM 689 C C . GLU A 1 86 ? -10.819 0.318 12.677 1.00 93.69 86 GLU A C 1
ATOM 691 O O . GLU A 1 86 ? -10.354 0.724 13.747 1.00 93.69 86 GLU A O 1
ATOM 696 N N . SER A 1 87 ? -11.742 -0.638 12.647 1.00 93.06 87 SER A N 1
ATOM 697 C CA . SER A 1 87 ? -12.346 -1.237 13.831 1.00 93.06 87 SER A CA 1
ATOM 698 C C . SER A 1 87 ? -11.304 -1.948 14.699 1.00 93.06 87 SER A C 1
ATOM 700 O O . SER A 1 87 ? -11.405 -1.948 15.928 1.00 93.06 87 SER A O 1
ATOM 702 N N . ALA A 1 88 ? -10.303 -2.580 14.080 1.00 93.06 88 ALA A N 1
ATOM 703 C CA . ALA A 1 88 ? -9.221 -3.249 14.796 1.00 93.06 88 ALA A CA 1
ATOM 704 C C . ALA A 1 88 ? -8.287 -2.239 15.474 1.00 93.06 88 ALA A C 1
ATOM 706 O O . ALA A 1 88 ? -7.949 -2.429 16.641 1.00 93.06 88 ALA A O 1
ATOM 707 N N . ILE A 1 89 ? -7.954 -1.142 14.790 1.00 93.19 89 ILE A N 1
ATOM 708 C CA . ILE A 1 89 ? -7.143 -0.045 15.332 1.00 93.19 89 ILE A CA 1
ATOM 709 C C . ILE A 1 89 ? -7.832 0.579 16.544 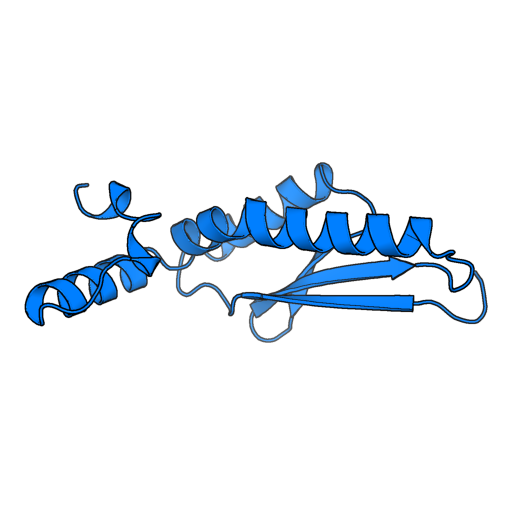1.00 93.19 89 ILE A C 1
ATOM 711 O O . ILE A 1 89 ? -7.203 0.725 17.590 1.00 93.19 89 ILE A O 1
ATOM 715 N N . ARG A 1 90 ? -9.134 0.883 16.450 1.00 93.50 90 ARG A N 1
ATOM 716 C CA . ARG A 1 90 ? -9.908 1.445 17.571 1.00 93.50 90 ARG A CA 1
ATOM 717 C C . ARG A 1 90 ? -9.910 0.517 18.791 1.00 93.50 90 ARG A C 1
ATOM 719 O O . ARG A 1 90 ? -9.727 0.975 19.918 1.00 93.50 90 ARG A O 1
ATOM 726 N N . ARG A 1 91 ? -10.077 -0.795 18.580 1.00 93.94 91 ARG A N 1
ATOM 727 C CA . ARG A 1 91 ? -10.019 -1.794 19.665 1.00 93.94 91 ARG A CA 1
ATOM 728 C C . ARG A 1 91 ? -8.631 -1.893 20.290 1.00 93.94 91 ARG A C 1
ATOM 730 O O . ARG A 1 91 ? -8.531 -1.917 21.514 1.00 93.94 91 ARG A O 1
ATOM 737 N N . GLU A 1 92 ? -7.585 -1.956 19.470 1.00 94.69 92 GLU A N 1
ATOM 738 C CA . GLU A 1 92 ? -6.197 -2.024 19.938 1.00 94.69 92 GLU A CA 1
ATOM 739 C C . GLU A 1 92 ? -5.825 -0.760 20.722 1.00 94.69 92 GLU A C 1
ATOM 741 O O . GLU A 1 92 ? -5.231 -0.856 21.795 1.00 94.69 92 GLU A O 1
ATOM 746 N N . TRP A 1 93 ? -6.238 0.418 20.248 1.00 95.00 93 TRP A N 1
ATOM 747 C CA . TRP A 1 93 ? -6.028 1.678 20.955 1.00 95.00 93 TRP A CA 1
ATOM 748 C C . TRP A 1 93 ? -6.645 1.653 22.353 1.00 95.00 93 TRP A C 1
ATOM 750 O O . TRP A 1 93 ? -5.940 1.858 23.340 1.00 95.00 93 TRP A O 1
ATOM 760 N N . ALA A 1 94 ? -7.945 1.352 22.448 1.00 94.25 94 ALA A N 1
ATOM 761 C CA . ALA A 1 94 ? -8.651 1.288 23.727 1.00 94.25 94 ALA A CA 1
ATOM 762 C C . ALA A 1 94 ? -8.033 0.238 24.667 1.00 94.25 94 ALA A C 1
ATOM 764 O O . ALA A 1 94 ? -7.917 0.459 25.874 1.00 94.25 94 ALA A O 1
ATOM 765 N N . TRP A 1 95 ? -7.592 -0.899 24.117 1.00 95.50 95 TRP A N 1
ATOM 766 C CA . TRP A 1 95 ? -6.906 -1.935 24.884 1.00 95.50 95 TRP A CA 1
ATOM 767 C C . TRP A 1 95 ? -5.589 -1.421 25.476 1.00 95.50 95 TRP A C 1
ATOM 769 O O . TRP A 1 95 ? -5.371 -1.581 26.681 1.00 95.50 95 TRP A O 1
ATOM 779 N N . ARG A 1 96 ? -4.750 -0.756 24.671 1.00 95.69 96 ARG A N 1
ATOM 780 C CA . ARG A 1 96 ? -3.472 -0.195 25.130 1.00 95.69 96 ARG A CA 1
ATOM 781 C C . ARG A 1 96 ? -3.662 0.910 26.156 1.00 95.69 96 ARG A C 1
ATOM 783 O O . ARG A 1 96 ? -3.010 0.881 27.197 1.00 95.69 96 ARG A O 1
ATOM 790 N N . GLU A 1 97 ? -4.599 1.822 25.910 1.00 94.00 97 GLU A N 1
ATOM 791 C CA . GLU A 1 97 ? -4.932 2.907 26.836 1.00 94.00 97 GLU A CA 1
ATOM 792 C C . GLU A 1 97 ? -5.397 2.360 28.193 1.00 94.00 97 GLU A C 1
ATOM 794 O O . GLU A 1 97 ? -4.888 2.774 29.234 1.00 94.00 97 GLU A O 1
ATOM 799 N N . SER A 1 98 ? -6.271 1.345 28.197 1.00 94.81 98 SER A N 1
ATOM 800 C CA . SER A 1 98 ? -6.766 0.721 29.435 1.00 94.81 98 SER A CA 1
ATOM 801 C C . SER A 1 98 ? -5.681 0.030 30.275 1.00 94.81 98 SER A C 1
ATOM 803 O O . SER A 1 98 ? -5.889 -0.224 31.462 1.00 94.81 98 SER A O 1
ATOM 805 N N . ARG A 1 99 ? -4.530 -0.291 29.670 1.00 94.44 99 ARG A N 1
ATOM 806 C CA . ARG A 1 99 ? -3.415 -1.011 30.302 1.00 94.44 99 ARG A CA 1
ATOM 807 C C . ARG A 1 99 ? -2.161 -0.162 30.500 1.00 94.44 99 ARG A C 1
ATOM 809 O O . ARG A 1 99 ? -1.218 -0.642 31.121 1.00 94.44 99 ARG A O 1
ATOM 816 N N . GLY A 1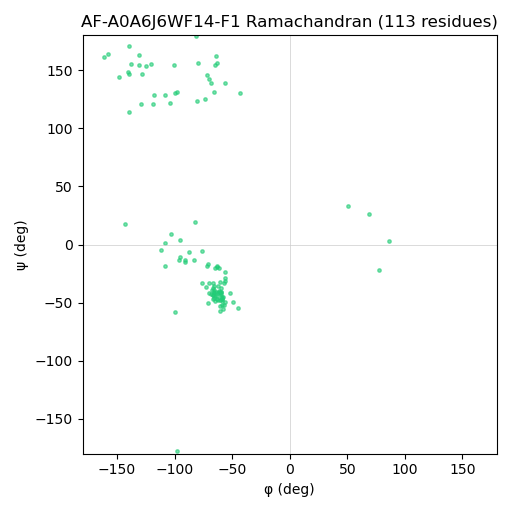 100 ? -2.152 1.079 30.013 1.00 94.06 100 GLY A N 1
ATOM 817 C CA . GLY A 1 100 ? -0.967 1.938 30.029 1.00 94.06 100 GLY A CA 1
ATOM 818 C C . GLY A 1 100 ? 0.151 1.467 29.090 1.00 94.06 100 GLY A C 1
ATOM 819 O O . GLY A 1 100 ? 1.319 1.740 29.353 1.00 94.06 100 GLY A O 1
ATOM 820 N N . GLU A 1 101 ? -0.190 0.746 28.019 1.00 95.75 101 GLU A N 1
ATOM 821 C CA . GLU A 1 101 ? 0.759 0.290 26.995 1.00 95.75 101 GLU A CA 1
ATOM 822 C C . GLU A 1 101 ? 1.100 1.416 26.001 1.00 95.75 101 GLU A C 1
ATOM 824 O O . GLU A 1 101 ? 0.320 2.347 25.793 1.00 95.75 101 GLU A O 1
ATOM 829 N N . SER A 1 102 ? 2.261 1.327 25.340 1.00 93.38 102 SER A N 1
ATOM 830 C CA . SER A 1 102 ? 2.718 2.365 24.397 1.00 93.38 102 SER A CA 1
ATOM 831 C C . SER A 1 102 ? 1.821 2.484 23.158 1.00 93.38 102 SER A C 1
ATOM 833 O O . SER A 1 102 ? 1.569 1.497 22.463 1.00 93.38 102 SER A O 1
ATOM 835 N N . LEU A 1 103 ? 1.418 3.712 22.821 1.00 93.56 103 LEU A N 1
ATOM 836 C CA . LEU A 1 103 ? 0.632 4.046 21.626 1.00 93.56 103 LEU A CA 1
ATOM 837 C C . LEU A 1 103 ? 1.481 4.496 20.427 1.00 93.56 103 LEU A C 1
ATOM 839 O O . LEU A 1 103 ? 0.910 4.860 19.408 1.00 93.56 103 LEU A O 1
ATOM 843 N N . GLU A 1 104 ? 2.815 4.479 20.516 1.00 92.56 104 GLU A N 1
ATOM 844 C CA . GLU A 1 104 ? 3.724 5.050 19.502 1.00 92.56 104 GLU A CA 1
ATOM 845 C C . GLU A 1 104 ? 3.390 4.605 18.065 1.00 92.56 104 GLU A C 1
ATOM 847 O O . GLU A 1 104 ? 3.159 5.439 17.194 1.00 92.56 104 GLU A O 1
ATOM 852 N N . ASN A 1 105 ? 3.217 3.299 17.843 1.00 87.69 105 ASN A N 1
ATOM 853 C CA . ASN A 1 105 ? 2.879 2.745 16.523 1.00 87.69 105 ASN A CA 1
ATOM 854 C C . ASN A 1 105 ? 1.447 3.055 16.057 1.00 87.69 105 ASN A C 1
ATOM 856 O O . ASN A 1 105 ? 1.134 2.887 14.882 1.00 87.69 105 ASN A O 1
ATOM 860 N N . LEU A 1 106 ? 0.568 3.465 16.971 1.00 90.56 106 LEU A N 1
ATOM 861 C CA . LEU A 1 106 ? -0.807 3.842 16.658 1.00 90.56 106 LEU A CA 1
ATOM 862 C C . LEU A 1 106 ? -0.958 5.348 16.450 1.00 90.56 106 LEU A C 1
ATOM 864 O O . LEU A 1 106 ? -1.994 5.769 15.950 1.00 90.56 106 LEU A O 1
ATOM 868 N N . GLN A 1 107 ? 0.052 6.163 16.782 1.00 91.19 107 GLN A N 1
ATOM 869 C CA . GLN A 1 107 ? -0.048 7.625 16.714 1.00 91.19 107 GLN A CA 1
ATOM 870 C C . GLN A 1 107 ? -0.425 8.139 15.322 1.00 91.19 107 GLN A C 1
ATOM 872 O O . GLN A 1 107 ? -1.173 9.110 15.223 1.00 91.19 107 GLN A O 1
ATOM 877 N N . ALA A 1 108 ? 0.014 7.463 14.255 1.00 89.88 108 ALA A N 1
ATOM 878 C CA . ALA A 1 108 ? -0.393 7.781 12.884 1.00 89.88 108 ALA A CA 1
ATOM 879 C C . ALA A 1 108 ? -1.928 7.763 12.694 1.00 89.88 108 ALA A C 1
ATOM 881 O O . ALA A 1 108 ? -2.468 8.530 11.900 1.00 89.88 108 ALA A O 1
ATOM 882 N N . PHE A 1 109 ? -2.636 6.957 13.488 1.00 91.75 109 PHE A N 1
ATOM 883 C CA . PHE A 1 109 ? -4.084 6.754 13.448 1.00 91.75 109 PHE A CA 1
ATOM 884 C C . PHE A 1 109 ? -4.836 7.494 14.565 1.00 91.75 109 PHE A C 1
ATOM 886 O O . PHE A 1 109 ? -6.034 7.291 14.738 1.00 91.75 109 PHE A O 1
ATOM 893 N N . ALA A 1 110 ? -4.172 8.374 15.325 1.00 90.69 110 ALA A N 1
ATOM 894 C CA . ALA A 1 110 ? -4.792 9.104 16.439 1.00 90.69 110 ALA A CA 1
ATOM 895 C C . ALA A 1 110 ? -6.034 9.907 16.022 1.00 90.69 110 ALA A C 1
ATOM 897 O O . ALA A 1 110 ? -6.983 10.045 16.794 1.00 90.69 110 ALA A O 1
ATOM 898 N N . HIS A 1 111 ? -6.045 10.396 14.780 1.00 89.81 111 HIS A N 1
ATOM 899 C CA . HIS A 1 111 ? -7.167 11.124 14.195 1.00 89.81 111 HIS A CA 1
ATOM 900 C C . HIS A 1 111 ? -8.460 10.291 14.119 1.00 89.81 111 HIS A C 1
ATOM 902 O O . HIS A 1 111 ? -9.539 10.865 14.060 1.00 89.81 111 HIS A O 1
ATOM 908 N N . MET A 1 112 ? -8.366 8.960 14.181 1.00 87.44 112 MET A N 1
ATOM 909 C CA . MET A 1 112 ? -9.511 8.052 14.121 1.00 87.44 112 MET A CA 1
ATOM 910 C C . MET A 1 112 ? -10.211 7.870 15.473 1.00 87.44 112 MET A C 1
ATOM 912 O O . MET A 1 112 ? -11.289 7.309 15.507 1.00 87.44 112 MET A O 1
ATOM 916 N N . ILE A 1 113 ? -9.636 8.275 16.610 1.00 87.25 113 ILE A N 1
ATOM 917 C CA . ILE A 1 113 ? -10.158 7.895 17.944 1.00 87.25 113 ILE A CA 1
ATOM 918 C C . ILE A 1 113 ? -11.176 8.905 18.507 1.00 87.25 113 ILE A C 1
ATOM 920 O O . ILE A 1 113 ? -11.880 8.602 19.468 1.00 87.25 113 ILE A O 1
ATOM 924 N N . GLY A 1 114 ? -11.277 10.093 17.902 1.00 70.12 114 GLY A N 1
ATOM 925 C CA . GLY A 1 114 ? -12.145 11.191 18.351 1.00 70.12 114 GLY A CA 1
ATOM 926 C C . GLY A 1 114 ? -13.374 11.479 17.480 1.00 70.12 114 GLY A C 1
ATOM 927 O O . GLY A 1 114 ? -14.106 12.414 17.800 1.00 70.12 114 GLY A O 1
ATOM 928 N N . GLU A 1 115 ? -13.583 10.717 16.404 1.00 51.59 115 GLU A N 1
ATOM 929 C CA . GLU A 1 115 ? -14.836 10.677 15.625 1.00 51.59 115 GLU A CA 1
ATOM 930 C C . GLU A 1 115 ? -15.721 9.523 16.102 1.00 51.59 115 GLU A C 1
ATOM 932 O O . GLU A 1 115 ? -16.931 9.766 16.310 1.00 51.59 115 GLU A O 1
#

Sequence (115 aa):
MGTYALAVNVFVMRKPDENVELVHRYLLETNLKIFGLSYAVNHLGDIYLTGRLPLTLNEDDLDRLFGAVLRYADESFNKLVELGFESAIRREWAWRESRGESLENLQAFAHMIGE

Radius of gyration: 17.29 Å; Cα contacts (8 Å, |Δi|>4): 116; chains: 1; bounding box: 38×28×55 Å